Protein AF-A0A8H5F7G6-F1 (afdb_monomer_lite)

Radius of gyration: 33.93 Å; chains: 1; bounding box: 88×45×106 Å

Sequence (178 aa):
MSDAGTYFGARIGAVLGGLLLLIIFLYLAKKHRANRLRAQSGRNDLEASPDSPRAQRQDTLPPPSYPEYATGKLVASTPIFPPPHIDFPADLPFADRMKKAQEIMQELDSLNASAPAGGYPPETAEAKKIMELRRTVAWLMNTPESQETSGPNAQAYPPPPPFPMPAPAYVHEGRTGQ

Structure (mmCIF, N/CA/C/O backbone):
data_AF-A0A8H5F7G6-F1
#
_entry.id   AF-A0A8H5F7G6-F1
#
loop_
_atom_site.group_PDB
_atom_site.id
_atom_site.type_symbol
_atom_site.label_atom_id
_atom_site.label_alt_id
_atom_site.label_comp_id
_atom_site.label_asym_id
_atom_site.label_entity_id
_atom_site.label_seq_id
_atom_site.pdbx_PDB_ins_code
_atom_site.Cartn_x
_atom_site.Cartn_y
_atom_site.Cartn_z
_atom_site.occupancy
_atom_site.B_iso_or_equiv
_atom_site.auth_seq_id
_atom_site.auth_comp_id
_atom_site.auth_asym_id
_atom_site.auth_atom_id
_atom_site.pdbx_PDB_model_num
ATOM 1 N N . MET A 1 1 ? 42.397 23.676 -19.010 1.00 53.25 1 MET A N 1
ATOM 2 C CA . MET A 1 1 ? 42.372 22.518 -18.084 1.00 53.25 1 MET A CA 1
ATOM 3 C C . MET A 1 1 ? 42.395 23.134 -16.687 1.00 53.25 1 MET A C 1
ATOM 5 O O . MET A 1 1 ? 43.379 23.787 -16.403 1.00 53.25 1 MET A O 1
ATOM 9 N N . SER A 1 2 ? 41.367 23.163 -15.837 1.00 55.44 2 SER A N 1
ATOM 10 C CA . SER A 1 2 ? 40.162 22.343 -15.678 1.00 55.44 2 SER A CA 1
ATOM 11 C C . SER A 1 2 ? 39.114 23.149 -14.877 1.00 55.44 2 SER A C 1
ATOM 13 O O . SER A 1 2 ? 39.358 23.419 -13.712 1.00 55.44 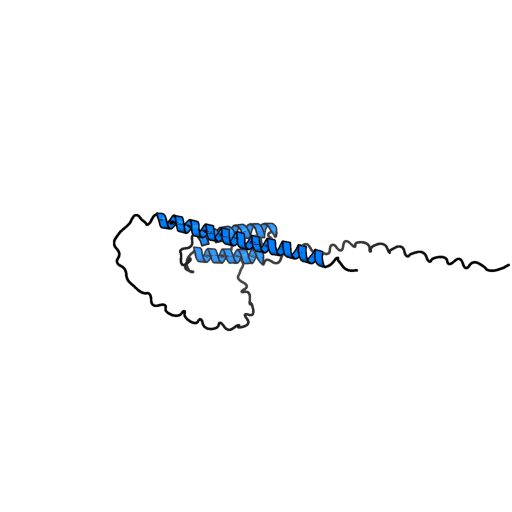2 SER A O 1
ATOM 15 N N . ASP A 1 3 ? 37.961 23.496 -15.468 1.00 56.75 3 ASP A N 1
ATOM 16 C CA . ASP A 1 3 ? 36.863 24.241 -14.793 1.00 56.75 3 ASP A CA 1
ATOM 17 C C . ASP A 1 3 ? 35.495 23.525 -14.854 1.00 56.75 3 ASP A C 1
ATOM 19 O O . ASP A 1 3 ? 34.484 24.009 -14.349 1.00 56.75 3 ASP A O 1
ATOM 23 N N . ALA A 1 4 ? 35.431 22.332 -15.453 1.00 59.25 4 ALA A N 1
ATOM 24 C CA . ALA A 1 4 ? 34.165 21.629 -15.678 1.00 59.25 4 ALA A CA 1
ATOM 25 C C . ALA A 1 4 ? 33.611 20.896 -14.434 1.00 59.25 4 ALA A C 1
ATOM 27 O O . ALA A 1 4 ? 32.434 20.541 -14.405 1.00 59.25 4 ALA A O 1
ATOM 28 N N . GLY A 1 5 ? 34.427 20.668 -13.398 1.00 57.28 5 GLY A N 1
ATOM 29 C CA . GLY A 1 5 ? 34.038 19.860 -12.231 1.00 57.28 5 GLY A CA 1
ATOM 30 C C . GLY A 1 5 ? 33.104 20.569 -11.242 1.00 57.28 5 GLY A C 1
ATOM 31 O O . GLY A 1 5 ? 32.237 19.939 -10.638 1.00 57.28 5 GLY A O 1
ATOM 32 N N . THR A 1 6 ? 33.229 21.888 -11.095 1.00 61.62 6 THR A N 1
ATOM 33 C CA . THR A 1 6 ? 32.553 22.655 -10.032 1.00 61.62 6 THR A CA 1
ATOM 34 C C . THR A 1 6 ? 31.068 22.885 -10.326 1.00 61.62 6 THR A C 1
ATOM 36 O O . THR A 1 6 ? 30.233 22.899 -9.420 1.00 61.62 6 THR A O 1
ATOM 39 N N . TYR A 1 7 ? 30.710 22.999 -11.607 1.00 63.50 7 TYR A N 1
ATOM 40 C CA . TYR A 1 7 ? 29.331 23.242 -12.041 1.00 63.50 7 TYR A CA 1
ATOM 41 C C . TYR A 1 7 ? 28.410 22.034 -11.832 1.00 63.50 7 TYR A C 1
ATOM 43 O O . TYR A 1 7 ? 27.213 22.202 -11.582 1.00 63.50 7 TYR A O 1
ATOM 51 N N . PHE A 1 8 ? 28.954 20.816 -11.906 1.00 64.38 8 PHE A N 1
ATOM 52 C CA . PHE A 1 8 ? 28.163 19.596 -11.752 1.00 64.38 8 PHE A CA 1
ATOM 53 C C . PHE A 1 8 ? 27.778 19.351 -10.284 1.00 64.38 8 PHE A C 1
ATOM 55 O O . PHE A 1 8 ? 26.629 19.020 -9.990 1.00 64.38 8 PHE A O 1
ATOM 62 N N . GLY A 1 9 ? 28.696 19.625 -9.348 1.00 65.62 9 GLY A N 1
ATOM 63 C CA . GLY A 1 9 ? 28.433 19.515 -7.908 1.00 65.62 9 GLY A CA 1
ATOM 64 C C . GLY A 1 9 ? 27.360 20.490 -7.408 1.00 65.62 9 GLY A C 1
ATOM 65 O O . GLY A 1 9 ? 26.487 20.106 -6.629 1.00 65.62 9 GLY A O 1
ATOM 66 N N . ALA A 1 10 ? 27.356 21.729 -7.915 1.00 69.50 10 ALA A N 1
ATOM 67 C CA . ALA A 1 10 ? 26.388 22.750 -7.509 1.00 69.50 10 ALA A CA 1
ATOM 68 C C . ALA A 1 10 ? 24.941 22.397 -7.899 1.00 69.50 10 ALA A C 1
ATOM 70 O O . ALA A 1 10 ? 24.010 22.628 -7.124 1.00 69.50 10 ALA A O 1
ATOM 71 N N . ARG A 1 11 ? 24.734 21.793 -9.078 1.00 75.81 11 ARG A N 1
ATOM 72 C CA . ARG A 1 11 ? 23.389 21.406 -9.536 1.00 75.81 11 ARG A CA 1
ATOM 73 C C . ARG A 1 11 ? 22.824 20.228 -8.751 1.00 75.81 11 ARG A C 1
ATOM 75 O O . ARG A 1 11 ? 21.650 20.256 -8.392 1.00 75.81 11 ARG A O 1
ATOM 82 N N . ILE A 1 12 ? 23.653 19.235 -8.431 1.00 81.00 12 ILE A N 1
ATOM 83 C CA . ILE A 1 12 ? 23.230 18.090 -7.612 1.00 81.00 12 ILE A CA 1
ATOM 84 C C . ILE A 1 12 ? 22.884 18.550 -6.190 1.00 81.00 12 ILE A C 1
ATOM 86 O O . ILE A 1 12 ? 21.847 18.158 -5.653 1.00 81.00 12 ILE A O 1
ATOM 90 N N . GLY A 1 13 ? 23.694 19.443 -5.610 1.00 81.31 13 GLY A N 1
ATOM 91 C CA . GLY A 1 13 ? 23.426 20.022 -4.292 1.00 81.31 13 GLY A CA 1
ATOM 92 C C . GLY A 1 13 ? 22.096 20.780 -4.227 1.00 81.31 13 GLY A C 1
ATOM 93 O O . GLY A 1 13 ? 21.343 20.611 -3.270 1.00 81.31 13 GLY A O 1
ATOM 94 N N . ALA A 1 14 ? 21.760 21.552 -5.266 1.00 85.44 14 ALA A N 1
ATOM 95 C CA . ALA A 1 14 ? 20.497 22.288 -5.328 1.00 85.44 14 ALA A CA 1
ATOM 96 C C . ALA A 1 14 ? 19.269 21.362 -5.408 1.00 85.44 14 ALA A C 1
ATOM 98 O O . ALA A 1 14 ? 18.269 21.611 -4.735 1.00 85.44 14 ALA A O 1
ATOM 99 N N . VAL A 1 15 ? 19.347 20.274 -6.183 1.00 87.94 15 VAL A N 1
ATOM 100 C CA . VAL A 1 15 ? 18.244 19.304 -6.311 1.00 87.94 15 VAL A CA 1
ATOM 101 C C . VAL A 1 15 ? 18.019 18.555 -4.997 1.00 87.94 15 VAL A C 1
ATOM 103 O O . VAL A 1 15 ? 16.883 18.455 -4.534 1.00 87.94 15 VAL A O 1
ATOM 106 N N . LEU A 1 16 ? 19.093 18.081 -4.356 1.00 89.75 16 LEU A N 1
ATOM 107 C CA . LEU A 1 16 ? 18.999 17.380 -3.071 1.00 89.75 16 LEU A CA 1
ATOM 108 C C . LEU A 1 16 ? 18.535 18.310 -1.943 1.00 89.75 16 LEU A C 1
ATOM 110 O O . LEU A 1 16 ? 17.681 17.926 -1.144 1.00 89.75 16 LEU A O 1
ATOM 114 N N . GLY A 1 17 ? 19.036 19.548 -1.908 1.00 92.44 17 GLY A N 1
ATOM 115 C CA . GLY A 1 17 ? 18.592 20.564 -0.953 1.00 92.44 17 GLY A CA 1
ATOM 116 C C . GLY A 1 17 ? 17.113 20.921 -1.125 1.00 92.44 17 GLY A C 1
ATOM 117 O O . GLY A 1 17 ? 16.376 20.991 -0.140 1.00 92.44 17 GLY A O 1
ATOM 118 N N . GLY A 1 18 ? 16.651 21.070 -2.371 1.00 94.69 18 GLY A N 1
ATOM 119 C CA . GLY A 1 18 ? 15.241 21.311 -2.682 1.00 94.69 18 GLY A CA 1
ATOM 120 C C . GLY A 1 18 ? 14.333 20.153 -2.258 1.00 94.69 18 GLY A C 1
ATOM 121 O O . GLY A 1 18 ? 13.289 20.381 -1.645 1.00 94.69 18 GLY A O 1
ATOM 122 N N . LEU A 1 19 ? 14.754 18.909 -2.512 1.00 95.25 19 LEU A N 1
ATOM 123 C CA . LEU A 1 19 ? 14.013 17.714 -2.102 1.00 95.25 19 LEU A CA 1
ATOM 124 C C . LEU A 1 19 ? 13.892 17.615 -0.572 1.00 95.25 19 LEU A C 1
ATOM 126 O O . LEU A 1 19 ? 12.811 17.331 -0.055 1.00 95.25 19 LEU A O 1
ATOM 130 N N . LEU A 1 20 ? 14.974 17.900 0.160 1.00 96.06 20 LEU A N 1
ATOM 131 C CA . LEU A 1 20 ? 14.975 17.888 1.625 1.00 96.06 20 LEU A CA 1
ATOM 132 C C . LEU A 1 20 ? 14.000 18.930 2.196 1.00 96.06 20 LEU A C 1
ATOM 134 O O . LEU A 1 20 ? 13.197 18.611 3.076 1.00 96.06 20 LEU A O 1
ATOM 138 N N . LEU A 1 21 ? 14.027 20.159 1.669 1.00 95.81 21 LEU A N 1
ATOM 139 C CA . LEU A 1 21 ? 13.109 21.223 2.085 1.00 95.81 21 LEU A CA 1
ATOM 140 C C . LEU A 1 21 ? 11.647 20.860 1.805 1.00 95.81 21 LEU A C 1
ATOM 142 O O . LEU A 1 21 ? 10.786 21.110 2.650 1.00 95.81 21 LEU A O 1
ATOM 146 N N . LEU A 1 22 ? 11.366 20.220 0.667 1.00 96.00 22 LEU A N 1
ATOM 147 C CA . LEU A 1 22 ? 10.023 19.749 0.331 1.00 96.00 22 LEU A CA 1
ATOM 148 C C . LEU A 1 22 ? 9.522 18.702 1.339 1.00 96.00 22 LEU A C 1
ATOM 150 O O . LEU A 1 22 ? 8.394 18.805 1.819 1.00 96.00 22 LEU A O 1
ATOM 154 N N . ILE A 1 23 ? 10.360 17.727 1.705 1.00 95.56 23 ILE A N 1
ATOM 155 C CA . ILE A 1 23 ? 10.013 16.695 2.697 1.00 95.56 23 ILE A CA 1
ATOM 156 C C . ILE A 1 23 ? 9.715 17.332 4.061 1.00 95.56 23 ILE A C 1
ATOM 158 O O . ILE A 1 23 ? 8.699 17.010 4.682 1.00 95.56 23 ILE A O 1
ATOM 162 N N . ILE A 1 24 ? 10.555 18.272 4.508 1.00 95.12 24 ILE A N 1
ATOM 163 C CA . ILE A 1 24 ? 10.348 19.006 5.766 1.00 95.12 24 ILE A CA 1
ATOM 164 C C . ILE A 1 24 ? 9.032 19.792 5.719 1.00 95.12 24 ILE A C 1
ATOM 166 O O . ILE A 1 24 ? 8.256 19.758 6.676 1.00 95.12 24 ILE A O 1
ATOM 170 N N . PHE A 1 25 ? 8.744 20.460 4.601 1.00 96.38 25 PHE A N 1
ATOM 171 C CA . PHE A 1 25 ? 7.507 21.216 4.425 1.00 96.38 25 PHE A CA 1
ATOM 172 C C . PHE A 1 25 ? 6.266 20.313 4.489 1.00 96.38 25 PHE A C 1
ATOM 174 O O . PHE A 1 25 ? 5.322 20.615 5.223 1.00 96.38 25 PHE A O 1
ATOM 181 N N . LEU A 1 26 ? 6.275 19.172 3.791 1.00 94.94 26 LEU A N 1
ATOM 182 C CA . LEU A 1 26 ? 5.184 18.192 3.840 1.00 94.94 26 LEU A CA 1
ATOM 183 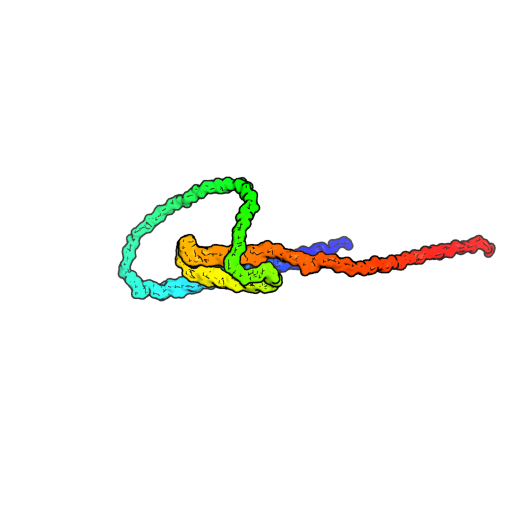C C . LEU A 1 26 ? 4.994 17.623 5.253 1.00 94.94 26 LEU A C 1
ATOM 185 O O . LEU A 1 26 ? 3.858 17.471 5.715 1.00 94.94 26 LEU A O 1
ATOM 189 N N . TYR A 1 27 ? 6.091 17.365 5.967 1.00 95.00 27 TYR A N 1
ATOM 190 C CA . TYR A 1 27 ? 6.054 16.912 7.354 1.00 95.00 27 TYR A CA 1
ATOM 191 C C . TYR A 1 27 ? 5.415 17.957 8.284 1.00 95.00 27 TYR A C 1
ATOM 193 O O . TYR A 1 27 ? 4.515 17.630 9.065 1.00 95.00 27 TYR A O 1
ATOM 201 N N . LEU A 1 28 ? 5.810 19.228 8.162 1.00 92.44 28 LEU A N 1
ATOM 202 C CA . LEU A 1 28 ? 5.234 20.334 8.934 1.00 92.44 28 LEU A CA 1
ATOM 203 C C . LEU A 1 28 ? 3.749 20.549 8.608 1.00 92.44 28 LEU A C 1
ATOM 205 O O . LEU A 1 28 ? 2.937 20.709 9.525 1.00 92.44 28 LEU A O 1
ATOM 209 N N . ALA A 1 29 ? 3.365 20.482 7.331 1.00 90.62 29 ALA A N 1
ATOM 210 C CA . ALA A 1 29 ? 1.972 20.599 6.902 1.00 90.62 29 ALA A CA 1
ATOM 211 C C . ALA A 1 29 ? 1.099 19.467 7.475 1.00 90.62 29 ALA A C 1
ATOM 213 O O . ALA A 1 29 ? -0.004 19.719 7.977 1.00 90.62 29 ALA A O 1
ATOM 214 N N . LYS A 1 30 ? 1.608 18.226 7.475 1.00 86.81 30 LYS A N 1
ATOM 215 C CA . LYS A 1 30 ? 0.926 17.069 8.075 1.00 86.81 30 LYS A CA 1
ATOM 216 C C . LYS A 1 30 ? 0.772 17.235 9.590 1.00 86.81 30 LYS A C 1
ATOM 218 O O . LYS A 1 30 ? -0.321 17.022 10.118 1.00 86.81 30 LYS A O 1
ATOM 223 N N . LYS A 1 31 ? 1.821 17.697 10.282 1.00 86.38 31 LYS A N 1
ATOM 224 C CA . LYS A 1 31 ? 1.787 17.972 11.729 1.00 86.38 31 LYS A CA 1
ATOM 225 C C . LYS A 1 31 ? 0.768 19.060 12.089 1.00 86.38 31 LYS A C 1
ATOM 227 O O . LYS A 1 31 ? 0.030 18.914 13.063 1.00 86.38 31 LYS A O 1
ATOM 232 N N . HIS A 1 32 ? 0.662 20.118 11.283 1.00 78.88 32 HIS A N 1
ATOM 233 C CA . HIS A 1 32 ? -0.332 21.172 11.503 1.00 78.88 32 HIS A CA 1
ATOM 234 C C . HIS A 1 32 ? -1.777 20.699 11.303 1.00 78.88 32 HIS A C 1
ATOM 236 O O . HIS A 1 32 ? -2.653 21.137 12.053 1.00 78.88 32 HIS A O 1
ATOM 242 N N . ARG A 1 33 ? -2.043 19.790 10.352 1.00 75.81 33 ARG A N 1
ATOM 243 C CA . ARG A 1 33 ? -3.383 19.192 10.193 1.00 75.81 33 ARG A CA 1
ATOM 244 C C . ARG A 1 33 ? -3.803 18.407 11.439 1.00 75.81 33 ARG A C 1
ATOM 246 O O . ARG A 1 33 ? -4.919 18.598 11.909 1.00 75.81 33 ARG A O 1
ATOM 253 N N . ALA A 1 34 ? -2.897 17.621 12.025 1.00 73.19 34 ALA A N 1
ATOM 254 C CA . ALA A 1 34 ? -3.169 16.898 13.270 1.00 73.19 34 ALA A CA 1
ATOM 255 C C . ALA A 1 34 ? -3.459 17.847 14.453 1.00 73.19 34 ALA A C 1
ATOM 257 O O . ALA A 1 34 ? -4.398 17.626 15.216 1.00 73.19 34 ALA A O 1
ATOM 258 N N . ASN A 1 35 ? -2.714 18.953 14.569 1.00 71.25 35 ASN A N 1
ATOM 259 C CA . ASN A 1 35 ? -2.947 19.939 15.631 1.00 71.25 35 ASN A CA 1
ATOM 260 C C . ASN A 1 35 ? -4.251 20.735 15.456 1.00 71.25 35 ASN A C 1
ATOM 262 O O . ASN A 1 35 ? -4.869 21.100 16.455 1.00 71.25 35 ASN A O 1
ATOM 266 N N . ARG A 1 36 ? -4.702 20.993 14.219 1.00 68.44 36 ARG A N 1
ATOM 267 C CA . ARG A 1 36 ? -5.988 21.673 13.981 1.00 68.44 36 ARG A CA 1
ATOM 268 C C . ARG A 1 36 ? -7.185 20.830 14.418 1.00 68.44 36 ARG A C 1
ATOM 270 O O . ARG A 1 36 ? -8.112 21.385 14.997 1.00 68.44 36 ARG A O 1
ATOM 277 N N . LEU A 1 37 ? -7.132 19.512 14.215 1.00 67.25 37 LEU A N 1
ATOM 278 C CA . LEU A 1 37 ? -8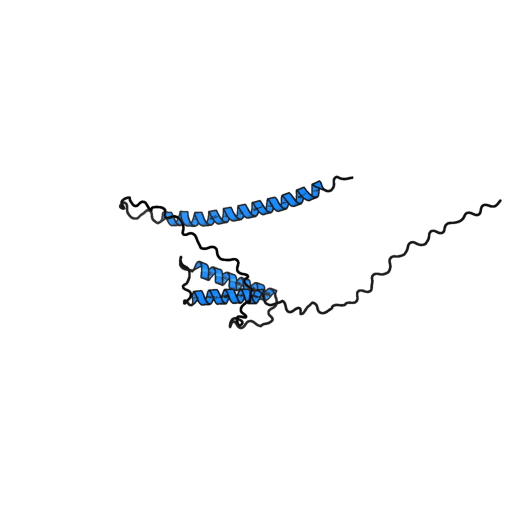.183 18.603 14.684 1.00 67.25 37 LEU A CA 1
ATOM 279 C C . LEU A 1 37 ? -8.263 18.587 16.219 1.00 67.25 37 LEU A C 1
ATOM 281 O O . LEU A 1 37 ? -9.351 18.635 16.787 1.00 67.25 37 LEU A O 1
ATOM 285 N N . ARG A 1 38 ? -7.115 18.646 16.907 1.00 61.28 38 ARG A N 1
ATOM 286 C CA . ARG A 1 38 ? -7.072 18.721 18.376 1.00 61.28 38 ARG A CA 1
ATOM 287 C C . ARG A 1 38 ? -7.566 20.066 18.924 1.00 61.28 38 ARG A C 1
ATOM 289 O O . ARG A 1 38 ? -8.248 20.091 19.943 1.00 61.28 38 ARG A O 1
ATOM 296 N N . ALA A 1 39 ? -7.274 21.172 18.236 1.00 62.97 39 ALA A N 1
ATOM 297 C CA . ALA A 1 39 ? -7.741 22.505 18.628 1.00 62.97 39 ALA A CA 1
ATOM 298 C C . ALA A 1 39 ? -9.257 22.705 18.434 1.00 62.97 39 ALA A C 1
ATOM 300 O O . ALA A 1 39 ? -9.858 23.499 19.153 1.00 62.97 39 ALA A O 1
ATOM 301 N N . GLN A 1 40 ? -9.883 21.989 17.493 1.00 59.66 40 GLN A N 1
ATOM 302 C CA . GLN A 1 40 ? -11.343 21.983 17.346 1.00 59.66 40 GLN A CA 1
ATOM 303 C C . GLN A 1 40 ? -12.024 21.036 18.342 1.00 59.66 40 GLN A C 1
ATOM 305 O O . GLN A 1 40 ? -13.084 21.378 18.855 1.00 59.66 40 GLN A O 1
ATOM 310 N N . SER A 1 41 ? -11.393 19.908 18.689 1.00 58.69 41 SER A N 1
ATOM 311 C CA . SER A 1 41 ? -11.932 18.975 19.688 1.00 58.69 41 SER A CA 1
ATOM 312 C C . SER A 1 41 ? -11.961 19.554 21.107 1.00 58.69 41 SER A C 1
ATOM 314 O O . SER A 1 41 ? -12.865 19.228 21.858 1.00 58.69 41 SER A O 1
ATOM 316 N N . GLY A 1 42 ? -11.021 20.430 21.480 1.00 52.81 42 GLY A N 1
ATOM 317 C CA . GLY A 1 42 ? -10.961 21.002 22.835 1.00 52.81 42 GLY A CA 1
ATOM 318 C C . GLY A 1 42 ? -11.893 22.190 23.100 1.00 52.81 42 GLY A C 1
ATOM 319 O O . GLY A 1 42 ? -11.872 22.734 24.200 1.00 52.81 42 GLY A O 1
ATOM 320 N N . ARG A 1 43 ? -12.675 22.647 22.110 1.00 51.84 43 ARG A N 1
ATOM 321 C CA . ARG A 1 43 ? -13.565 23.815 22.266 1.00 51.84 43 ARG A CA 1
ATOM 322 C C . ARG A 1 43 ? -15.004 23.444 22.642 1.00 51.84 43 ARG A C 1
ATOM 324 O O . ARG A 1 43 ? -15.746 24.331 23.042 1.00 51.84 43 ARG A O 1
ATOM 331 N N . ASN A 1 44 ? -15.364 22.163 22.555 1.00 51.94 44 ASN A N 1
ATOM 332 C CA . ASN A 1 44 ? -16.700 21.669 22.904 1.00 51.94 44 ASN A CA 1
ATOM 333 C C . ASN A 1 44 ? -16.808 21.166 24.355 1.00 51.94 44 ASN A C 1
ATOM 335 O O . ASN A 1 44 ? -17.912 20.898 24.810 1.00 51.94 44 ASN A O 1
ATOM 339 N N . ASP A 1 45 ? -15.696 21.101 25.096 1.00 52.94 45 ASP A N 1
ATOM 340 C CA . ASP A 1 45 ? -15.674 20.576 26.472 1.00 52.94 45 ASP A CA 1
ATOM 341 C C . ASP A 1 45 ? -15.660 21.681 27.550 1.00 52.94 45 ASP A C 1
ATOM 343 O O . ASP A 1 45 ? -15.586 21.388 28.740 1.00 52.94 45 ASP A O 1
ATOM 347 N N . LEU A 1 46 ? -15.730 22.964 27.167 1.00 54.16 46 LEU A N 1
ATOM 348 C CA . LEU A 1 46 ? -15.649 24.097 28.105 1.00 54.16 46 LEU A CA 1
ATOM 349 C C . LEU A 1 46 ? -16.999 24.584 28.665 1.00 54.16 46 LEU A C 1
ATOM 351 O O . LEU A 1 46 ? -17.036 25.639 29.294 1.00 54.16 46 LEU A O 1
ATOM 355 N N . GLU A 1 47 ? -18.089 23.831 28.491 1.00 53.38 47 GLU A N 1
ATOM 356 C CA . GLU A 1 47 ? -19.401 24.174 29.075 1.00 53.38 47 GLU A CA 1
ATOM 357 C C . GLU A 1 47 ? -19.860 23.229 30.200 1.00 53.38 47 GLU A C 1
ATOM 359 O O . GLU A 1 47 ? -20.999 23.310 30.654 1.00 53.38 47 GLU A O 1
ATOM 364 N N . ALA A 1 48 ? -18.980 22.365 30.719 1.00 55.44 48 ALA A N 1
ATOM 365 C CA . ALA A 1 48 ? -19.307 21.507 31.856 1.00 55.44 48 ALA A CA 1
ATOM 366 C C . ALA A 1 48 ? -18.294 21.634 33.007 1.00 55.44 48 ALA A C 1
ATOM 368 O O . ALA A 1 48 ? -17.182 21.119 32.954 1.00 55.44 48 ALA A O 1
ATOM 369 N N . SER A 1 49 ? -18.784 22.226 34.099 1.00 47.44 49 SER A N 1
ATOM 370 C CA . SER A 1 49 ? -18.387 21.975 35.492 1.00 47.44 49 SER A CA 1
ATOM 371 C C . SER A 1 49 ? -17.174 22.736 36.065 1.00 47.44 49 SER A C 1
ATOM 373 O O . SER A 1 49 ? -16.035 22.271 35.988 1.00 47.44 49 SER A O 1
ATOM 375 N N . PRO A 1 50 ? -17.409 23.863 36.767 1.00 53.06 50 PRO A N 1
ATOM 376 C CA . PRO A 1 50 ? -16.440 24.475 37.667 1.00 53.06 50 PRO A CA 1
ATOM 377 C C . PRO A 1 50 ? -16.482 23.783 39.038 1.00 53.06 50 PRO A C 1
ATOM 379 O O . PRO A 1 50 ? -16.963 24.368 39.992 1.00 53.06 50 PRO A O 1
ATOM 382 N N . ASP A 1 51 ? -16.020 22.536 39.139 1.00 58.72 51 ASP A N 1
ATOM 383 C CA . ASP A 1 51 ? -15.672 21.929 40.434 1.00 58.72 51 ASP A CA 1
ATOM 384 C C . ASP A 1 51 ? -14.888 20.630 40.220 1.00 58.72 51 ASP A C 1
ATOM 386 O O . ASP A 1 51 ? -15.441 19.550 40.004 1.00 58.72 51 ASP A O 1
ATOM 390 N N . SER A 1 52 ? -13.560 20.718 40.274 1.00 46.06 52 SER A N 1
ATOM 391 C CA . SER A 1 52 ? -12.739 19.558 40.627 1.00 46.06 52 SER A CA 1
ATOM 392 C C . SER A 1 52 ? -11.416 19.990 41.257 1.00 46.06 52 SER A C 1
ATOM 394 O O . SER A 1 52 ? -10.630 20.711 40.632 1.00 46.06 52 SER A O 1
ATOM 396 N N . PRO A 1 53 ? -11.154 19.575 42.508 1.00 56.19 53 PRO A N 1
ATOM 397 C CA . PRO A 1 53 ? -9.969 19.972 43.235 1.00 56.19 53 PRO A CA 1
ATOM 398 C C . PRO A 1 53 ? -8.716 19.246 42.735 1.00 56.19 53 PRO A C 1
ATOM 400 O O . PRO A 1 53 ? -8.627 18.027 42.623 1.00 56.19 53 PRO A O 1
ATOM 403 N N . ARG A 1 54 ? -7.714 20.084 42.499 1.00 54.47 54 ARG A N 1
ATOM 404 C CA . ARG A 1 54 ? -6.269 19.877 42.594 1.00 54.47 54 ARG A CA 1
ATOM 405 C C . ARG A 1 54 ? -5.857 18.753 43.560 1.00 54.47 54 ARG A C 1
ATOM 407 O O . ARG A 1 54 ? -5.945 18.942 44.766 1.00 54.47 54 ARG A O 1
ATOM 414 N N . ALA A 1 55 ? -5.285 17.674 43.022 1.00 55.25 55 ALA A N 1
ATOM 415 C CA . ALA A 1 55 ? -3.995 17.087 43.421 1.00 55.25 55 ALA A CA 1
ATOM 416 C C . ALA A 1 55 ? -3.897 15.623 42.968 1.00 55.25 55 ALA A C 1
ATOM 418 O O . ALA A 1 55 ? -4.651 14.787 43.442 1.00 55.25 55 ALA A O 1
ATOM 419 N N . GLN A 1 56 ? -2.884 15.296 42.165 1.00 46.47 56 GLN A N 1
ATOM 420 C CA . GLN A 1 56 ? -1.959 14.217 42.516 1.00 46.47 56 GLN A CA 1
ATOM 421 C C . GLN A 1 56 ? -0.725 14.279 41.616 1.00 46.47 56 GLN A C 1
ATOM 423 O O . GLN A 1 56 ? -0.801 14.220 40.392 1.00 46.47 56 GLN A O 1
ATOM 428 N N . ARG A 1 57 ? 0.423 14.454 42.275 1.00 55.66 57 ARG A N 1
ATOM 429 C CA . ARG A 1 57 ? 1.753 14.235 41.718 1.00 55.66 57 ARG A CA 1
ATOM 430 C C . ARG A 1 57 ? 1.801 12.794 41.212 1.00 55.66 57 ARG A C 1
ATOM 432 O O . ARG A 1 57 ? 1.624 11.880 42.007 1.00 55.66 57 ARG A O 1
ATOM 439 N N . GLN A 1 58 ? 2.014 12.601 39.917 1.00 46.50 58 GLN A N 1
ATOM 440 C CA . GLN A 1 58 ? 2.465 11.313 39.410 1.00 46.50 58 GLN A CA 1
ATOM 441 C C . GLN A 1 58 ? 3.984 11.320 39.474 1.00 46.50 58 GLN A C 1
ATOM 443 O O . GLN A 1 58 ? 4.652 12.039 38.731 1.00 46.50 58 GLN A O 1
ATOM 448 N N . ASP A 1 59 ? 4.496 10.563 40.436 1.00 48.41 59 ASP A N 1
ATOM 449 C CA . ASP A 1 59 ? 5.898 10.214 40.543 1.00 48.41 59 ASP A CA 1
ATOM 450 C C . ASP A 1 59 ? 6.329 9.495 39.261 1.00 48.41 59 ASP A C 1
ATOM 452 O O . ASP A 1 59 ? 5.781 8.466 38.863 1.00 48.41 59 ASP A O 1
ATOM 456 N N . THR A 1 60 ? 7.297 10.098 38.581 1.00 49.50 60 THR A N 1
ATOM 457 C CA . THR A 1 60 ? 7.915 9.601 37.356 1.00 49.50 60 THR A CA 1
ATOM 458 C C . THR A 1 60 ? 8.655 8.297 37.661 1.00 49.50 60 THR A C 1
ATOM 460 O O . THR A 1 60 ? 9.796 8.314 38.121 1.00 49.50 60 THR A O 1
ATOM 463 N N . LEU A 1 61 ? 8.009 7.154 37.429 1.00 58.66 61 LEU A N 1
ATOM 464 C CA . LEU A 1 61 ? 8.693 5.863 37.388 1.00 58.66 61 LEU A CA 1
ATOM 465 C C . LEU A 1 61 ? 9.652 5.845 36.181 1.00 58.66 61 LEU A C 1
ATOM 467 O O . LEU A 1 61 ? 9.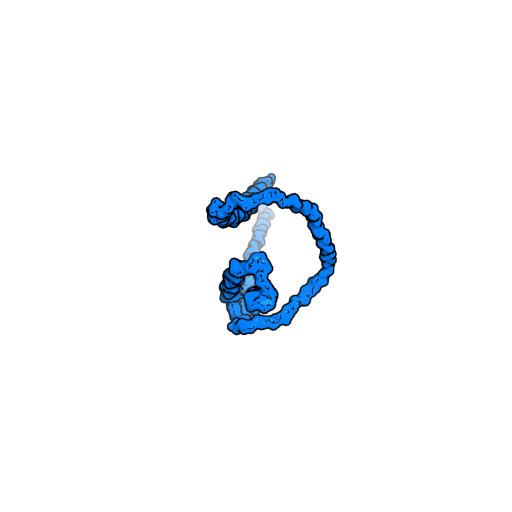254 6.259 35.086 1.00 58.66 61 LEU A O 1
ATOM 471 N N . PRO A 1 62 ? 10.906 5.387 36.346 1.00 64.56 62 PRO A N 1
ATOM 472 C CA . PRO A 1 62 ? 11.816 5.212 35.224 1.00 64.56 62 PRO A CA 1
ATOM 473 C C . PRO A 1 62 ? 11.257 4.161 34.249 1.00 64.56 62 PRO A C 1
ATOM 475 O O . PRO A 1 62 ? 10.617 3.198 34.682 1.00 64.56 62 PRO A O 1
ATOM 478 N N . PRO A 1 63 ? 11.474 4.333 32.933 1.00 62.03 63 PRO A N 1
ATOM 479 C CA . PRO A 1 63 ? 10.983 3.394 31.935 1.00 62.03 63 PRO A CA 1
ATOM 480 C C . PRO A 1 63 ? 11.591 2.001 32.162 1.00 62.03 63 PRO A C 1
ATOM 482 O O . PRO A 1 63 ? 12.774 1.905 32.503 1.00 62.03 63 PRO A O 1
ATOM 485 N N . PRO A 1 64 ? 10.821 0.918 31.954 1.00 58.66 64 PRO A N 1
ATOM 486 C CA . PRO A 1 64 ? 11.356 -0.432 32.020 1.00 58.66 64 PRO A CA 1
ATOM 487 C C . PRO A 1 64 ? 12.434 -0.596 30.945 1.00 58.66 64 PRO A C 1
ATOM 489 O O . PRO A 1 64 ? 12.195 -0.379 29.755 1.00 58.66 64 PRO A O 1
ATOM 492 N N . SER A 1 65 ? 13.635 -0.960 31.381 1.00 53.06 65 SER A N 1
ATOM 493 C CA . SER A 1 65 ? 14.725 -1.413 30.528 1.00 53.06 65 SER A CA 1
ATOM 494 C C . SER A 1 65 ? 14.267 -2.659 29.773 1.00 53.06 65 SER A C 1
ATOM 496 O O . SER A 1 65 ? 14.121 -3.737 30.347 1.00 53.06 65 SER A O 1
ATOM 498 N N . TYR A 1 66 ? 13.999 -2.502 28.477 1.00 55.88 66 TYR A N 1
ATOM 499 C CA . TYR A 1 66 ? 13.696 -3.628 27.604 1.00 55.88 66 TYR A CA 1
ATOM 500 C C . TYR A 1 66 ? 14.941 -4.515 27.467 1.00 55.88 66 TYR A C 1
ATOM 502 O O . TYR A 1 66 ? 16.033 -3.984 27.244 1.00 55.88 66 TYR A O 1
ATOM 510 N N . PRO A 1 67 ? 14.801 -5.846 27.592 1.00 58.69 67 PRO A N 1
ATOM 511 C CA . PRO A 1 67 ? 15.899 -6.757 27.344 1.00 58.69 67 PRO A CA 1
ATOM 512 C C . PRO A 1 67 ? 16.298 -6.674 25.873 1.00 58.69 67 PRO A C 1
ATOM 514 O O . PRO A 1 67 ? 15.472 -6.754 24.965 1.00 58.69 67 PRO A O 1
ATOM 517 N N . GLU A 1 68 ? 17.596 -6.494 25.693 1.00 54.22 68 GLU A N 1
ATOM 518 C CA . GLU A 1 68 ? 18.371 -6.577 24.468 1.00 54.22 68 GLU A CA 1
ATOM 519 C C . GLU A 1 68 ? 17.918 -7.791 23.637 1.00 54.22 68 GLU A C 1
ATOM 521 O O . GLU A 1 68 ? 18.232 -8.942 23.945 1.00 54.22 68 GLU A O 1
ATOM 526 N N . TYR A 1 69 ? 17.109 -7.553 22.602 1.00 50.91 69 TYR A N 1
ATOM 527 C CA . TYR A 1 69 ? 16.733 -8.602 21.662 1.00 50.91 69 TYR A CA 1
ATOM 528 C C . TYR A 1 69 ? 17.984 -8.964 20.877 1.00 50.91 69 TYR A C 1
ATOM 530 O O . 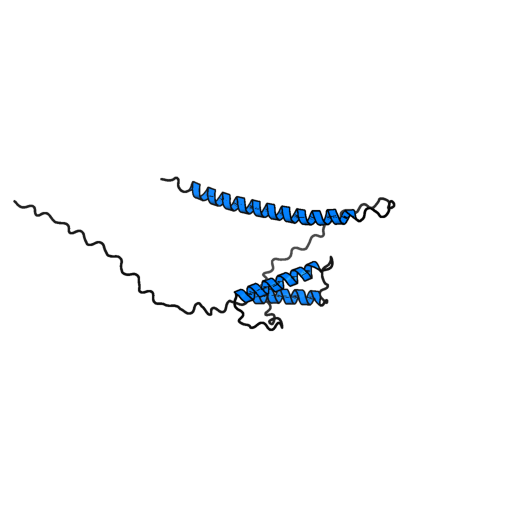TYR A 1 69 ? 18.444 -8.226 20.005 1.00 50.91 69 TYR A O 1
ATOM 538 N N . ALA A 1 70 ? 18.528 -10.116 21.250 1.00 49.75 70 ALA A N 1
ATOM 539 C CA . ALA A 1 70 ? 19.589 -10.807 20.565 1.00 49.75 70 ALA A CA 1
ATOM 540 C C . ALA A 1 70 ? 19.349 -10.779 19.052 1.00 49.75 70 ALA A C 1
ATOM 542 O O . ALA A 1 70 ? 18.335 -11.266 18.546 1.00 49.75 70 ALA A O 1
ATOM 543 N N . THR A 1 71 ? 20.331 -10.231 18.344 1.00 52.44 71 THR A N 1
ATOM 544 C CA . THR A 1 71 ? 20.527 -10.308 16.897 1.00 52.44 71 THR A CA 1
ATOM 545 C C . THR A 1 71 ? 20.786 -11.767 16.504 1.00 52.44 71 THR A C 1
ATOM 547 O O . THR A 1 71 ? 21.890 -12.168 16.141 1.00 52.44 71 THR A O 1
ATOM 550 N N . GLY A 1 72 ? 19.761 -12.603 16.642 1.00 45.81 72 GLY A N 1
ATOM 551 C CA . GLY A 1 72 ? 19.732 -13.983 16.201 1.00 45.81 72 GLY A CA 1
ATOM 552 C C . GLY A 1 72 ? 19.262 -14.021 14.759 1.00 45.81 72 GLY A C 1
ATOM 553 O O . GLY A 1 72 ? 18.082 -13.847 14.486 1.00 45.81 72 GLY A O 1
ATOM 554 N N . LYS A 1 73 ? 20.221 -14.217 13.854 1.00 49.00 73 LYS A N 1
ATOM 555 C CA . LYS A 1 73 ? 20.111 -14.694 12.468 1.00 49.00 73 LYS A CA 1
ATOM 556 C C . LYS A 1 73 ? 18.751 -15.363 12.157 1.00 49.00 73 LYS A C 1
ATOM 558 O O . LYS A 1 73 ? 18.617 -16.582 12.218 1.00 49.00 73 LYS A O 1
ATOM 563 N N . LEU A 1 74 ? 17.742 -14.562 11.806 1.00 43.31 74 LEU A N 1
ATOM 564 C CA . LEU A 1 74 ? 16.480 -15.045 11.252 1.00 43.31 74 LEU A CA 1
ATOM 565 C C . LEU A 1 74 ? 16.769 -15.460 9.816 1.00 43.31 74 LEU A C 1
ATOM 567 O O . LEU A 1 74 ? 16.757 -14.652 8.890 1.00 43.31 74 LEU A O 1
ATOM 571 N N . VAL A 1 75 ? 17.089 -16.739 9.649 1.00 43.59 75 VAL A N 1
ATOM 572 C CA . VAL A 1 75 ? 16.943 -17.410 8.364 1.00 43.59 75 VAL A CA 1
ATOM 573 C C . VAL A 1 75 ? 15.466 -17.251 8.020 1.00 43.59 75 VAL A C 1
ATOM 575 O O . VAL A 1 75 ? 14.610 -17.819 8.698 1.00 43.59 75 VAL A O 1
ATOM 578 N N . ALA A 1 76 ? 15.165 -16.369 7.067 1.00 49.91 76 ALA A N 1
ATOM 579 C CA . ALA A 1 76 ? 13.820 -16.109 6.589 1.00 49.91 76 ALA A CA 1
ATOM 580 C C . ALA A 1 76 ? 13.326 -17.357 5.852 1.00 49.91 76 ALA A C 1
ATOM 582 O O . ALA A 1 76 ? 13.328 -17.430 4.628 1.00 49.91 76 ALA A O 1
ATOM 583 N N . SER A 1 77 ? 12.921 -18.368 6.615 1.00 40.34 77 SER A N 1
ATOM 584 C CA . SER A 1 77 ? 11.949 -19.345 6.163 1.00 40.34 77 SER A CA 1
ATOM 585 C C . SER A 1 77 ? 10.662 -18.560 6.004 1.00 40.34 77 SER A C 1
ATOM 587 O O . SER A 1 77 ? 9.881 -18.472 6.946 1.00 40.34 77 SER A O 1
ATOM 589 N N . THR A 1 78 ? 10.505 -17.883 4.865 1.00 49.09 78 THR A N 1
ATOM 590 C CA . THR A 1 78 ? 9.267 -17.210 4.496 1.00 49.09 78 THR A CA 1
ATOM 591 C C . THR A 1 78 ? 8.200 -18.292 4.565 1.00 49.09 78 THR A C 1
ATOM 593 O O . THR A 1 78 ? 8.257 -19.227 3.764 1.00 49.09 78 THR A O 1
ATOM 596 N N . PRO A 1 79 ? 7.303 -18.273 5.563 1.00 45.62 79 PRO A N 1
ATOM 597 C CA . PRO A 1 79 ? 6.270 -19.288 5.648 1.00 45.62 79 PRO A CA 1
ATOM 598 C C . PRO A 1 79 ? 5.513 -19.281 4.319 1.00 45.62 79 PRO A C 1
ATOM 600 O O . PRO A 1 79 ? 4.959 -18.251 3.925 1.00 45.62 79 PRO A O 1
ATOM 603 N N . ILE A 1 80 ? 5.559 -20.412 3.604 1.00 49.97 80 ILE A N 1
ATOM 604 C CA . ILE A 1 80 ? 4.783 -20.651 2.384 1.00 49.97 80 ILE A CA 1
ATOM 605 C C . ILE A 1 80 ? 3.342 -20.794 2.845 1.00 49.97 80 ILE A C 1
ATOM 607 O O . ILE A 1 80 ? 2.815 -21.865 3.130 1.00 49.97 80 ILE A O 1
ATOM 611 N N . PHE A 1 81 ? 2.750 -19.639 3.056 1.00 51.28 81 PHE A N 1
ATOM 612 C CA . PHE A 1 81 ? 1.382 -19.469 3.442 1.00 51.28 81 PHE A CA 1
ATOM 613 C C . PHE A 1 81 ? 0.534 -19.716 2.189 1.00 51.28 81 PHE A C 1
ATOM 615 O O . PHE A 1 81 ? 0.822 -19.101 1.162 1.00 51.28 81 PHE A O 1
ATOM 622 N N . PRO A 1 82 ? -0.493 -20.590 2.237 1.00 57.22 82 PRO A N 1
ATOM 623 C CA . PRO A 1 82 ? -1.349 -20.837 1.078 1.00 57.22 82 PRO A CA 1
ATOM 624 C C . PRO A 1 82 ? -1.891 -19.516 0.499 1.00 57.22 82 PRO A C 1
ATOM 626 O O . PRO A 1 82 ? -2.065 -18.551 1.252 1.00 57.22 82 PRO A O 1
ATOM 629 N N . PRO A 1 83 ? -2.124 -19.409 -0.814 1.00 56.22 83 PRO A N 1
ATOM 630 C CA . PRO A 1 83 ? -2.711 -18.200 -1.379 1.00 56.22 83 PRO A CA 1
ATOM 631 C C . PRO A 1 83 ? -4.023 -17.871 -0.641 1.00 56.22 83 PRO A C 1
ATOM 633 O O . PRO A 1 83 ? -4.729 -18.793 -0.219 1.00 56.22 83 PRO A O 1
ATOM 636 N N . PRO A 1 84 ? -4.319 -16.584 -0.385 1.00 62.06 84 PRO A N 1
ATOM 637 C CA . PRO A 1 84 ? -5.607 -16.200 0.187 1.00 62.06 84 PRO A CA 1
ATOM 638 C C . PRO A 1 84 ? -6.741 -16.771 -0.680 1.00 62.06 84 PRO A C 1
ATOM 640 O O . PRO A 1 84 ? -6.587 -16.868 -1.894 1.00 62.06 84 PRO A O 1
ATOM 643 N N . HIS A 1 85 ? -7.876 -17.131 -0.073 1.00 58.47 85 HIS A N 1
ATOM 644 C CA . HIS A 1 85 ? -9.047 -17.726 -0.752 1.00 58.47 85 HIS A CA 1
ATOM 645 C C . HIS A 1 85 ? -9.762 -16.776 -1.724 1.00 58.47 85 HIS A C 1
ATOM 647 O O . HIS A 1 85 ? -10.893 -17.020 -2.134 1.00 58.47 85 HIS A O 1
ATOM 653 N N . ILE A 1 86 ? -9.129 -15.665 -2.070 1.00 64.06 86 ILE A N 1
ATOM 654 C CA . ILE A 1 86 ? -9.683 -14.707 -2.997 1.00 64.06 86 ILE A CA 1
ATOM 655 C C . ILE A 1 86 ? -9.373 -15.242 -4.390 1.00 64.06 86 ILE A C 1
ATOM 657 O O . ILE A 1 86 ? -8.203 -15.427 -4.728 1.00 64.06 86 ILE A O 1
ATOM 661 N N . ASP A 1 87 ? -10.427 -15.505 -5.163 1.00 65.56 87 ASP A N 1
ATOM 662 C CA . ASP A 1 87 ? -10.387 -16.009 -6.538 1.00 65.56 87 ASP A CA 1
ATOM 663 C C . ASP A 1 87 ? -9.749 -14.978 -7.483 1.00 65.56 87 ASP A C 1
ATOM 665 O O . ASP A 1 87 ? -10.400 -14.353 -8.323 1.00 65.56 87 ASP A O 1
ATOM 669 N N . PHE A 1 88 ? -8.452 -14.743 -7.322 1.00 68.00 88 PHE A N 1
ATOM 670 C CA . PHE A 1 88 ? -7.670 -13.989 -8.276 1.00 68.00 88 PHE A CA 1
ATOM 671 C C . PHE A 1 88 ? -7.188 -14.945 -9.362 1.00 68.00 88 PHE A C 1
ATOM 673 O O . PHE A 1 88 ? -6.605 -15.984 -9.040 1.00 68.00 88 PHE A O 1
ATOM 680 N N . PRO A 1 89 ? -7.377 -14.607 -10.648 1.00 71.50 89 PRO A N 1
ATOM 681 C CA . PRO A 1 89 ? -6.672 -15.316 -11.698 1.00 71.50 89 PRO A CA 1
ATOM 682 C C . PRO A 1 89 ? -5.169 -15.213 -11.416 1.00 71.50 89 PRO A C 1
ATOM 684 O O . PRO A 1 89 ? -4.656 -14.117 -11.181 1.00 71.50 89 PRO A O 1
ATOM 687 N N . ALA A 1 90 ? -4.481 -16.359 -11.399 1.00 68.06 90 ALA A N 1
ATOM 688 C CA . ALA A 1 90 ? -3.058 -16.449 -11.063 1.00 68.06 90 ALA A CA 1
ATOM 689 C C . ALA A 1 90 ? -2.177 -15.551 -11.958 1.00 68.06 90 ALA A C 1
ATOM 691 O O . ALA A 1 90 ? -1.132 -15.080 -11.517 1.00 68.06 90 ALA A O 1
ATOM 692 N N . ASP A 1 91 ? -2.665 -15.230 -13.160 1.00 75.75 91 ASP A N 1
ATOM 693 C CA . ASP A 1 91 ? -1.943 -14.509 -14.209 1.00 75.75 91 ASP A CA 1
ATOM 694 C C . ASP A 1 91 ? -2.494 -13.093 -14.455 1.00 75.75 91 ASP A C 1
ATOM 696 O O . ASP A 1 91 ? -2.639 -12.639 -15.590 1.00 75.75 91 ASP A O 1
ATOM 700 N N . LEU A 1 92 ? -2.839 -12.360 -13.391 1.00 78.94 92 LEU A N 1
ATOM 701 C CA . LEU A 1 92 ? -3.178 -10.937 -13.519 1.00 78.94 92 LEU A CA 1
ATOM 702 C C . LEU A 1 92 ? -1.984 -10.146 -14.089 1.00 78.94 92 LEU A C 1
ATOM 704 O O . LEU A 1 92 ? -0.888 -10.250 -13.529 1.00 78.94 92 LEU A O 1
ATOM 708 N N . PRO A 1 93 ? -2.171 -9.298 -15.120 1.00 85.38 93 PRO A N 1
ATOM 709 C CA . PRO A 1 93 ? -1.143 -8.371 -15.594 1.00 85.38 93 PRO A CA 1
ATOM 710 C C . PRO A 1 93 ? -0.612 -7.474 -14.468 1.00 85.38 93 PRO A C 1
ATOM 712 O O . PRO A 1 93 ? -1.361 -7.090 -13.570 1.00 85.38 93 PRO A O 1
ATOM 715 N N . PHE A 1 94 ? 0.665 -7.071 -14.523 1.00 84.25 94 PHE A N 1
ATOM 716 C CA . PHE A 1 94 ? 1.285 -6.245 -13.471 1.00 84.25 94 PHE A CA 1
ATOM 717 C C . PHE A 1 94 ? 0.490 -4.965 -13.162 1.00 84.25 94 PHE A C 1
ATOM 719 O O . PHE A 1 94 ? 0.283 -4.629 -11.996 1.00 84.25 94 PHE A O 1
ATOM 726 N N . ALA A 1 95 ? -0.011 -4.283 -14.196 1.00 87.00 95 ALA A N 1
ATOM 727 C CA . ALA A 1 95 ? -0.832 -3.084 -14.038 1.00 87.00 95 ALA A CA 1
ATOM 728 C C . ALA A 1 95 ? -2.116 -3.354 -13.229 1.00 87.00 95 ALA A C 1
ATOM 730 O O . ALA A 1 95 ? -2.458 -2.577 -12.335 1.00 87.00 95 ALA A O 1
ATOM 731 N N . ASP A 1 96 ? -2.782 -4.483 -13.483 1.00 87.75 96 ASP A N 1
ATOM 732 C CA . ASP A 1 96 ? -3.988 -4.885 -12.757 1.00 87.75 96 ASP A CA 1
ATOM 733 C C . ASP A 1 96 ? -3.665 -5.319 -11.324 1.00 87.75 96 ASP A C 1
ATOM 735 O O . ASP A 1 96 ? -4.398 -4.958 -10.400 1.00 87.75 96 ASP A O 1
ATOM 739 N N . ARG A 1 97 ? -2.531 -6.003 -11.104 1.00 87.19 97 ARG A N 1
ATOM 740 C CA . ARG A 1 97 ? -2.039 -6.334 -9.753 1.00 87.19 97 ARG A CA 1
ATOM 741 C C . ARG A 1 97 ? -1.782 -5.076 -8.928 1.00 87.19 97 ARG A C 1
ATOM 743 O O . ARG A 1 97 ? -2.224 -4.997 -7.784 1.00 87.19 97 ARG A O 1
ATOM 750 N N . MET A 1 98 ? -1.129 -4.073 -9.516 1.00 90.38 98 MET A N 1
ATOM 751 C CA . MET A 1 98 ? -0.864 -2.788 -8.862 1.00 90.38 98 MET A CA 1
ATOM 752 C C . MET A 1 98 ? -2.151 -2.033 -8.541 1.00 90.38 98 MET A C 1
ATOM 754 O O . MET A 1 98 ? -2.299 -1.519 -7.430 1.00 90.38 98 MET A O 1
ATOM 758 N N . LYS A 1 99 ? -3.103 -1.997 -9.480 1.00 92.75 99 LYS A N 1
ATOM 759 C CA . LYS A 1 99 ? -4.419 -1.393 -9.247 1.00 92.75 99 LYS A CA 1
ATOM 760 C C . LYS A 1 99 ? -5.147 -2.095 -8.097 1.00 92.75 99 LYS A C 1
ATOM 762 O O . LYS A 1 99 ? -5.614 -1.429 -7.175 1.00 92.75 99 LYS A O 1
ATOM 767 N N . LYS A 1 100 ? -5.172 -3.431 -8.093 1.00 90.75 100 LYS A N 1
ATOM 768 C CA . LYS A 1 100 ? -5.774 -4.220 -7.010 1.00 90.75 100 LYS A CA 1
ATOM 769 C C . LYS A 1 100 ? -5.092 -3.996 -5.665 1.00 90.75 100 LYS A C 1
ATOM 771 O O . LYS A 1 100 ? -5.775 -3.835 -4.658 1.00 90.75 100 LYS A O 1
ATOM 776 N N . ALA A 1 101 ? -3.764 -3.937 -5.638 1.00 92.69 101 ALA A N 1
ATOM 777 C CA . ALA A 1 101 ? -3.021 -3.645 -4.420 1.00 92.69 101 ALA A CA 1
ATOM 778 C C . ALA A 1 101 ? -3.392 -2.262 -3.856 1.00 92.69 101 ALA A C 1
ATOM 780 O O . ALA A 1 101 ? -3.563 -2.126 -2.648 1.00 92.69 101 ALA A O 1
ATOM 781 N N . GLN A 1 102 ? -3.572 -1.251 -4.714 1.00 94.19 102 GLN A N 1
ATOM 782 C CA . GLN A 1 102 ? -4.023 0.081 -4.296 1.00 94.19 102 GLN A CA 1
ATOM 783 C C . GLN A 1 102 ? -5.444 0.075 -3.727 1.00 94.19 102 GLN A C 1
ATOM 785 O O . GLN A 1 102 ? -5.668 0.690 -2.686 1.00 94.19 102 GLN A O 1
ATOM 790 N N . GLU A 1 103 ? -6.380 -0.639 -4.358 1.00 94.38 103 GLU A N 1
ATOM 791 C CA . GLU A 1 103 ? -7.744 -0.818 -3.834 1.00 94.38 103 GLU A CA 1
ATOM 792 C C . GLU A 1 103 ? -7.715 -1.444 -2.428 1.00 94.38 103 GLU A C 1
ATOM 794 O O . GLU A 1 103 ? -8.333 -0.926 -1.498 1.00 94.38 103 GLU A O 1
ATOM 799 N N . ILE A 1 104 ? -6.922 -2.504 -2.244 1.00 94.75 104 ILE A N 1
ATOM 800 C CA . ILE A 1 104 ? -6.776 -3.178 -0.947 1.00 94.75 104 ILE A CA 1
ATOM 801 C C . ILE A 1 104 ? -6.116 -2.263 0.095 1.00 94.75 104 ILE A C 1
ATOM 803 O O . ILE A 1 104 ? -6.518 -2.262 1.259 1.00 94.75 104 ILE A O 1
ATOM 807 N N . MET A 1 105 ? -5.114 -1.468 -0.294 1.00 93.81 105 MET A N 1
ATOM 808 C CA . MET A 1 105 ? -4.480 -0.502 0.611 1.00 93.81 105 MET A CA 1
ATOM 809 C C . MET A 1 105 ? -5.472 0.564 1.094 1.00 93.81 105 MET A C 1
ATOM 811 O O . MET A 1 105 ? -5.470 0.894 2.277 1.00 93.81 105 MET A O 1
ATOM 815 N N . GLN A 1 106 ? -6.363 1.046 0.223 1.00 95.00 106 GLN A N 1
ATOM 816 C CA . GLN A 1 106 ? -7.418 1.986 0.619 1.00 95.00 106 GLN A CA 1
ATOM 817 C C . GLN A 1 106 ? -8.412 1.351 1.601 1.00 95.00 106 GLN A C 1
ATOM 819 O O . GLN A 1 106 ? -8.812 1.986 2.579 1.00 95.00 106 GLN A O 1
ATOM 824 N N . GLU A 1 107 ? -8.784 0.088 1.384 1.00 94.31 107 GLU A N 1
ATOM 825 C CA . GLU A 1 107 ? -9.652 -0.642 2.311 1.00 94.31 107 GLU A CA 1
ATOM 826 C C . GLU A 1 107 ? -8.980 -0.854 3.678 1.00 94.31 107 GLU A C 1
ATOM 828 O O . GLU A 1 107 ? -9.606 -0.649 4.722 1.00 94.31 107 GLU A O 1
ATOM 833 N N . LEU A 1 108 ? -7.688 -1.195 3.686 1.00 95.31 108 LEU A N 1
ATOM 834 C CA . LEU A 1 108 ? -6.887 -1.290 4.907 1.00 95.31 108 LEU A CA 1
ATOM 835 C C . LEU A 1 108 ? -6.851 0.035 5.670 1.00 95.31 108 LEU A C 1
ATOM 837 O O . LEU A 1 108 ? -7.011 0.031 6.891 1.00 95.31 108 LEU A O 1
ATOM 841 N N . ASP A 1 109 ? -6.663 1.157 4.979 1.00 95.31 109 ASP A N 1
ATOM 842 C CA . ASP A 1 109 ? -6.665 2.482 5.601 1.00 95.31 109 ASP A CA 1
ATOM 843 C C . ASP A 1 109 ? -8.029 2.816 6.215 1.00 95.31 109 ASP A C 1
ATOM 845 O O . ASP A 1 109 ? -8.087 3.310 7.342 1.00 95.31 109 ASP A O 1
ATOM 849 N N . SER A 1 110 ? -9.128 2.476 5.535 1.00 95.69 110 SER A N 1
ATOM 850 C CA . SER A 1 110 ? -10.486 2.651 6.066 1.00 95.69 110 SER A CA 1
ATOM 851 C C . SER A 1 110 ? -10.737 1.814 7.325 1.00 95.69 110 SER A C 1
ATOM 853 O O . SER A 1 110 ? -11.318 2.308 8.297 1.00 95.69 110 SER A O 1
ATOM 855 N N . LEU A 1 111 ? -10.295 0.551 7.331 1.00 93.62 111 LEU A N 1
ATOM 856 C CA . LEU A 1 111 ? -10.407 -0.328 8.499 1.00 93.62 111 LEU A CA 1
ATOM 857 C C . LEU A 1 111 ? -9.551 0.186 9.661 1.00 93.62 111 LEU A C 1
ATOM 859 O O . LEU A 1 111 ? -10.031 0.266 10.786 1.00 93.62 111 LEU A O 1
ATOM 863 N N . ASN A 1 112 ? -8.313 0.609 9.397 1.00 93.88 112 ASN A N 1
ATOM 864 C CA . ASN A 1 112 ? -7.438 1.164 10.432 1.00 93.88 112 ASN A CA 1
ATOM 865 C C . ASN A 1 112 ? -7.962 2.499 10.985 1.00 93.88 112 ASN A C 1
ATOM 867 O O . ASN A 1 112 ? -7.818 2.754 12.176 1.00 93.88 112 ASN A O 1
ATOM 871 N N . ALA A 1 113 ? -8.585 3.341 10.156 1.00 94.81 113 ALA A N 1
ATOM 872 C CA . ALA A 1 113 ? -9.202 4.591 10.603 1.00 94.81 113 ALA A CA 1
ATOM 873 C C . ALA A 1 113 ? -10.425 4.357 11.506 1.00 94.81 113 ALA A C 1
ATOM 875 O O . ALA A 1 113 ? -10.722 5.184 12.364 1.00 94.81 113 ALA A O 1
ATOM 876 N N . SER A 1 114 ? -11.107 3.224 11.322 1.00 94.06 114 SER A N 1
ATOM 877 C CA . SER A 1 114 ? -12.251 2.798 12.136 1.00 94.06 114 SER A CA 1
ATOM 878 C C . SER A 1 114 ? -11.835 2.000 13.379 1.00 94.06 114 SER A C 1
ATOM 880 O O . SER A 1 114 ? -12.694 1.588 14.162 1.00 94.06 114 SER A O 1
ATOM 882 N N . ALA A 1 115 ? -10.533 1.756 13.563 1.00 94.81 115 ALA A N 1
ATOM 883 C CA . ALA A 1 115 ? -10.032 0.968 14.674 1.00 94.81 115 ALA A CA 1
ATOM 884 C C . ALA A 1 115 ? -10.195 1.725 16.005 1.00 94.81 115 ALA A C 1
ATOM 886 O O . ALA A 1 115 ? -9.975 2.938 16.069 1.00 94.81 115 ALA A O 1
ATOM 887 N N . PRO A 1 116 ? -10.540 1.025 17.099 1.00 94.19 116 PRO A N 1
ATOM 888 C CA . PRO A 1 116 ? -10.560 1.631 18.425 1.00 94.19 116 PRO A CA 1
ATOM 889 C C . PRO A 1 116 ? -9.139 2.047 18.843 1.00 94.19 116 PRO A C 1
ATOM 891 O O . PRO A 1 116 ? -8.151 1.567 18.291 1.00 94.19 116 PRO A O 1
ATOM 894 N N . ALA A 1 117 ? -9.012 2.902 19.864 1.00 90.12 117 ALA A N 1
ATOM 895 C CA . ALA A 1 117 ? -7.720 3.453 20.303 1.00 90.12 117 ALA A CA 1
ATOM 896 C C . ALA A 1 117 ? -6.656 2.392 20.678 1.00 90.12 117 ALA A C 1
ATOM 898 O O . ALA A 1 117 ? -5.466 2.695 20.668 1.00 90.12 117 ALA A O 1
ATOM 899 N N . GLY A 1 118 ? -7.074 1.158 20.986 1.00 91.94 118 GLY A N 1
ATOM 900 C CA . GLY A 1 118 ? -6.198 0.010 21.255 1.00 91.94 118 GLY A CA 1
ATOM 901 C C . GLY A 1 118 ? -6.021 -0.971 20.087 1.00 91.94 118 GLY A C 1
ATOM 902 O O . GLY A 1 118 ? -5.348 -1.983 20.256 1.00 91.94 118 GLY A O 1
ATOM 903 N N . GLY A 1 119 ? -6.612 -0.697 18.921 1.00 93.19 119 GLY A N 1
ATOM 904 C CA . GLY A 1 119 ? -6.666 -1.619 17.786 1.00 93.19 119 GLY A CA 1
ATOM 905 C C . GLY A 1 119 ? -7.708 -2.732 17.945 1.00 93.19 119 GLY A C 1
ATOM 906 O O . GLY A 1 119 ? -8.316 -2.910 19.001 1.00 93.19 119 GLY A O 1
ATOM 907 N N . TYR A 1 120 ? -7.938 -3.482 16.869 1.00 92.62 120 TYR A N 1
ATOM 908 C CA . TYR A 1 120 ? -8.840 -4.632 16.907 1.00 92.62 120 TYR A CA 1
ATOM 909 C C . TYR A 1 120 ? -8.205 -5.801 17.677 1.00 92.62 120 TYR A C 1
ATOM 911 O O . TYR A 1 120 ? -7.041 -6.128 17.422 1.00 92.62 120 TYR A O 1
ATOM 919 N N . PRO A 1 121 ? -8.944 -6.466 18.583 1.00 94.69 121 PRO A N 1
ATOM 920 C CA . PRO A 1 121 ? -8.496 -7.722 19.173 1.00 94.69 121 PRO A CA 1
ATOM 921 C C . PRO A 1 121 ? -8.256 -8.783 18.082 1.00 94.69 121 PRO A C 1
ATOM 923 O O . PRO A 1 121 ? -9.016 -8.837 17.116 1.00 94.69 121 PRO A O 1
ATOM 926 N N . PRO A 1 122 ? -7.254 -9.669 18.224 1.00 90.00 122 PRO A N 1
ATOM 927 C CA . PRO A 1 122 ? -6.835 -10.592 17.159 1.00 90.00 122 PRO A CA 1
ATOM 928 C C . PRO A 1 122 ? -7.916 -11.600 16.740 1.00 90.00 122 PRO A C 1
ATOM 930 O O . PRO A 1 122 ? -7.903 -12.104 15.619 1.00 90.00 122 PRO A O 1
ATOM 933 N N . GLU A 1 123 ? -8.869 -11.879 17.628 1.00 91.62 123 GLU A N 1
ATOM 934 C CA . GLU A 1 123 ? -9.950 -12.833 17.384 1.00 91.62 123 GLU A CA 1
ATOM 935 C C . GLU A 1 123 ? -11.114 -12.250 16.574 1.00 91.62 123 GLU A C 1
ATOM 937 O O . GLU A 1 123 ? -11.936 -13.020 16.059 1.00 91.62 123 GLU A O 1
ATOM 942 N N . THR A 1 124 ? -11.201 -10.918 16.443 1.00 93.06 124 THR A N 1
ATOM 943 C CA . THR A 1 124 ? -12.332 -10.288 15.754 1.00 93.06 124 THR A CA 1
ATOM 944 C C . THR A 1 124 ? -12.256 -10.475 14.243 1.00 93.06 124 THR A C 1
ATOM 946 O O . THR A 1 124 ? -11.194 -10.712 13.656 1.00 93.06 124 THR A O 1
ATOM 949 N N . ALA A 1 125 ? -13.416 -10.374 13.594 1.00 93.56 125 ALA A N 1
ATOM 950 C CA . ALA A 1 125 ? -13.524 -10.498 12.147 1.00 93.56 125 ALA A CA 1
ATOM 951 C C . ALA A 1 125 ? -12.687 -9.426 11.426 1.00 93.56 125 ALA A C 1
ATOM 953 O O . ALA A 1 125 ? -12.054 -9.714 10.412 1.00 93.56 125 ALA A O 1
ATOM 954 N N . GLU A 1 126 ? -12.617 -8.215 11.978 1.00 92.44 126 GLU A N 1
ATOM 955 C CA . GLU A 1 126 ? -11.856 -7.094 11.426 1.00 92.44 126 GLU A CA 1
ATOM 956 C C . GLU A 1 126 ? -10.350 -7.357 11.478 1.00 92.44 126 GLU A C 1
ATOM 958 O O . GLU A 1 126 ? -9.662 -7.137 10.482 1.00 92.44 126 GLU A O 1
ATOM 963 N N . ALA A 1 127 ? -9.828 -7.879 12.594 1.00 93.00 127 ALA A N 1
ATOM 964 C CA . ALA A 1 127 ? -8.411 -8.221 12.703 1.00 93.00 127 ALA A CA 1
ATOM 965 C C . ALA A 1 127 ? -8.012 -9.317 11.702 1.00 93.00 127 ALA A C 1
ATOM 967 O O . ALA A 1 127 ? -6.988 -9.197 11.019 1.00 93.00 127 ALA A O 1
ATOM 968 N N . LYS A 1 128 ? -8.857 -10.347 11.552 1.00 91.94 128 LYS A N 1
ATOM 969 C CA . LYS A 1 128 ? -8.664 -11.422 10.564 1.00 91.94 128 LYS A CA 1
ATOM 970 C C . LYS A 1 128 ? -8.688 -10.875 9.137 1.00 91.94 128 LYS A C 1
ATOM 972 O O . LYS A 1 128 ? -7.780 -11.172 8.360 1.00 91.94 128 LYS A O 1
ATOM 977 N N . LYS A 1 129 ? -9.643 -9.993 8.830 1.00 93.00 129 LYS A N 1
ATOM 978 C CA . LYS A 1 129 ? -9.749 -9.316 7.532 1.00 93.00 129 LYS A CA 1
ATOM 979 C C . LYS A 1 129 ? -8.522 -8.453 7.226 1.00 93.00 129 LYS A C 1
ATOM 981 O O . LYS A 1 129 ? -7.967 -8.548 6.137 1.00 93.00 129 LYS A O 1
ATOM 986 N N . ILE A 1 130 ? -8.044 -7.650 8.180 1.00 92.88 130 ILE A N 1
ATOM 987 C CA . ILE A 1 130 ? -6.828 -6.831 8.012 1.00 92.88 130 ILE A CA 1
ATOM 988 C C . ILE A 1 130 ? -5.616 -7.719 7.703 1.00 92.88 130 ILE A C 1
ATOM 990 O O . ILE A 1 130 ? -4.810 -7.392 6.827 1.00 92.88 130 ILE A O 1
ATOM 994 N N . MET A 1 131 ? -5.478 -8.844 8.405 1.00 92.94 131 MET A N 1
ATOM 995 C CA . MET A 1 131 ? -4.386 -9.789 8.178 1.00 92.94 131 MET A CA 1
ATOM 996 C C . MET A 1 131 ? -4.458 -10.421 6.780 1.00 92.94 131 MET A C 1
ATOM 998 O O . MET A 1 131 ? -3.438 -10.509 6.092 1.00 92.94 131 MET A O 1
ATOM 1002 N N . GLU A 1 132 ? -5.652 -10.809 6.334 1.00 92.25 132 GLU A N 1
ATOM 1003 C CA . GLU A 1 132 ? -5.884 -11.371 5.001 1.00 92.25 132 GLU A CA 1
ATOM 1004 C C . GLU A 1 132 ? -5.609 -10.358 3.880 1.00 92.25 132 GLU A C 1
ATOM 1006 O O . GLU A 1 132 ? -4.899 -10.670 2.920 1.00 92.25 132 GLU A O 1
ATOM 1011 N N . LEU A 1 133 ? -6.073 -9.115 4.027 1.00 92.56 133 LEU A N 1
ATOM 1012 C CA . LEU A 1 133 ? -5.806 -8.037 3.071 1.00 92.56 133 LEU A CA 1
ATOM 1013 C C . LEU A 1 133 ? -4.302 -7.749 2.957 1.00 92.56 133 LEU A C 1
ATOM 1015 O O . LEU A 1 133 ? -3.768 -7.668 1.851 1.00 92.56 133 LEU A O 1
ATOM 1019 N N . ARG A 1 134 ? -3.576 -7.677 4.083 1.00 93.38 134 ARG A N 1
ATOM 1020 C CA . ARG A 1 134 ? -2.109 -7.495 4.077 1.00 93.38 134 ARG A CA 1
ATOM 1021 C C . ARG A 1 134 ? -1.385 -8.642 3.374 1.00 93.38 134 ARG A C 1
ATOM 1023 O O . ARG A 1 134 ? -0.460 -8.399 2.599 1.00 93.38 134 ARG A O 1
ATOM 1030 N N . ARG A 1 135 ? -1.814 -9.884 3.614 1.00 89.94 135 ARG A N 1
ATOM 1031 C CA . ARG A 1 135 ? -1.278 -11.072 2.931 1.00 89.94 135 ARG A CA 1
ATOM 1032 C C . ARG A 1 135 ? -1.540 -11.019 1.429 1.00 89.94 135 ARG A C 1
ATOM 1034 O O . ARG A 1 135 ? -0.653 -11.349 0.652 1.00 89.94 135 ARG A O 1
ATOM 1041 N N . THR A 1 136 ? -2.720 -10.558 1.031 1.00 89.62 136 THR A N 1
ATOM 1042 C CA . THR A 1 136 ? -3.103 -10.410 -0.377 1.00 89.62 136 THR A CA 1
ATOM 1043 C C . THR A 1 136 ? -2.237 -9.377 -1.089 1.00 89.62 136 THR A C 1
ATOM 1045 O O . THR A 1 136 ? -1.739 -9.652 -2.176 1.00 89.62 136 THR A O 1
ATOM 1048 N N . VAL A 1 137 ? -1.971 -8.227 -0.461 1.00 91.94 137 VAL A N 1
ATOM 1049 C CA . VAL A 1 137 ? -1.030 -7.232 -1.008 1.00 91.94 137 VAL A CA 1
ATOM 1050 C C . VAL A 1 137 ? 0.362 -7.835 -1.161 1.00 91.94 137 VAL A C 1
ATOM 1052 O O . VAL A 1 137 ? 0.967 -7.711 -2.222 1.00 91.94 137 VAL A O 1
ATOM 1055 N N . ALA A 1 138 ? 0.864 -8.529 -0.136 1.00 90.00 138 ALA A N 1
ATOM 1056 C CA . ALA A 1 138 ? 2.167 -9.181 -0.217 1.00 90.00 138 ALA A CA 1
ATOM 1057 C C . ALA A 1 138 ? 2.218 -10.219 -1.350 1.00 90.00 138 ALA A C 1
ATOM 1059 O O . ALA A 1 138 ? 3.221 -10.294 -2.051 1.00 90.00 138 ALA A O 1
ATOM 1060 N N . TRP A 1 139 ? 1.144 -10.982 -1.563 1.00 87.81 139 TRP A N 1
ATOM 1061 C CA . TRP A 1 139 ? 1.044 -11.939 -2.665 1.00 87.81 139 TRP A CA 1
ATOM 1062 C C . TRP A 1 139 ? 1.038 -11.242 -4.036 1.00 87.81 139 TRP A C 1
ATOM 1064 O O . TRP A 1 139 ? 1.854 -11.582 -4.890 1.00 87.81 139 TRP A O 1
ATOM 1074 N N . LEU A 1 140 ? 0.213 -10.204 -4.221 1.00 87.31 140 LEU A N 1
ATOM 1075 C CA . LEU A 1 140 ? 0.143 -9.427 -5.469 1.00 87.31 140 LEU A CA 1
ATOM 1076 C C . LEU A 1 140 ? 1.487 -8.787 -5.847 1.00 87.31 140 LEU A C 1
ATOM 1078 O O . LEU A 1 140 ? 1.821 -8.714 -7.028 1.00 87.31 140 LEU A O 1
ATOM 1082 N N . MET A 1 141 ? 2.253 -8.335 -4.849 1.00 86.44 141 MET A N 1
ATOM 1083 C CA . MET A 1 141 ? 3.542 -7.663 -5.047 1.00 86.44 141 MET A CA 1
ATOM 1084 C C . MET A 1 141 ? 4.725 -8.633 -5.183 1.00 86.44 141 MET A C 1
ATOM 1086 O O . MET A 1 141 ? 5.705 -8.291 -5.837 1.00 86.44 141 MET A O 1
ATOM 1090 N N . ASN A 1 142 ? 4.653 -9.823 -4.572 1.00 83.38 142 ASN A N 1
ATOM 1091 C CA . ASN A 1 142 ? 5.720 -10.832 -4.615 1.00 83.38 142 ASN A CA 1
ATOM 1092 C C . ASN A 1 142 ? 5.519 -11.899 -5.693 1.00 83.38 142 ASN A C 1
ATOM 1094 O O . ASN A 1 142 ? 6.374 -12.774 -5.820 1.00 83.38 142 ASN A O 1
ATOM 1098 N N . THR A 1 143 ? 4.411 -11.872 -6.442 1.00 74.50 143 THR A N 1
ATOM 1099 C CA . THR A 1 143 ? 4.238 -12.777 -7.582 1.00 74.50 143 THR A CA 1
ATOM 1100 C C . THR A 1 143 ? 5.351 -12.446 -8.574 1.00 74.50 143 THR A C 1
ATOM 1102 O O . THR A 1 143 ? 5.344 -11.326 -9.100 1.00 74.50 143 THR A O 1
ATOM 1105 N N . PRO A 1 144 ? 6.344 -13.342 -8.774 1.00 63.31 144 PRO A N 1
ATOM 1106 C CA . PRO A 1 144 ? 7.406 -13.085 -9.729 1.00 63.31 144 PRO A CA 1
ATOM 1107 C C . PRO A 1 144 ? 6.705 -12.802 -11.045 1.00 63.31 144 PRO A C 1
ATOM 1109 O O . PRO A 1 144 ? 5.824 -13.567 -11.433 1.00 63.31 144 PRO A O 1
ATOM 1112 N N . GLU A 1 145 ? 7.009 -11.667 -11.676 1.00 60.75 145 GLU A N 1
ATOM 1113 C CA . GLU A 1 145 ? 6.572 -11.445 -13.045 1.00 60.75 145 GLU A CA 1
ATOM 1114 C C . GLU A 1 145 ? 7.011 -12.676 -13.817 1.00 60.75 145 GLU A C 1
ATOM 1116 O O . GLU A 1 145 ? 8.212 -12.885 -14.005 1.00 60.75 145 GLU A O 1
ATOM 1121 N N . SER A 1 146 ? 6.048 -13.540 -14.160 1.00 53.84 146 SER A N 1
ATOM 1122 C CA . SER A 1 146 ? 6.253 -14.615 -15.107 1.00 53.84 146 SER A CA 1
ATOM 1123 C C . SER A 1 146 ? 6.985 -13.942 -16.251 1.00 53.84 146 SER A C 1
ATOM 1125 O O . SER A 1 146 ? 6.456 -13.009 -16.855 1.00 53.84 146 SER A O 1
ATOM 1127 N N . GLN A 1 147 ? 8.252 -14.312 -16.438 1.00 49.31 147 GLN A N 1
ATOM 1128 C CA . GLN A 1 147 ? 9.176 -13.766 -17.428 1.00 49.31 147 GLN A CA 1
ATOM 1129 C C . GLN A 1 147 ? 8.711 -14.126 -18.852 1.00 49.31 147 GLN A C 1
ATOM 1131 O O . GLN A 1 147 ? 9.500 -14.456 -19.729 1.00 49.31 147 GLN A O 1
ATOM 1136 N N . GLU A 1 148 ? 7.414 -14.067 -19.120 1.00 51.34 148 GLU A N 1
ATOM 1137 C CA . GLU A 1 148 ? 6.784 -14.271 -20.409 1.00 51.34 148 GLU A CA 1
ATOM 1138 C C . GLU A 1 148 ? 6.884 -12.994 -21.249 1.00 51.34 148 GLU A C 1
ATOM 1140 O O . GLU A 1 148 ? 5.899 -12.515 -21.796 1.00 51.34 148 GLU A O 1
ATOM 1145 N N . THR A 1 149 ? 8.065 -12.375 -21.335 1.00 50.25 149 THR A N 1
ATOM 1146 C CA . THR A 1 149 ? 8.380 -11.433 -22.433 1.00 50.25 149 THR A CA 1
ATOM 1147 C C . THR A 1 149 ? 9.861 -11.094 -22.594 1.00 50.25 149 THR A C 1
ATOM 1149 O O . THR A 1 149 ? 10.207 -10.198 -23.357 1.00 50.25 149 THR A O 1
ATOM 1152 N N . SER A 1 150 ? 10.766 -11.853 -21.981 1.00 50.09 150 SER A N 1
ATOM 1153 C CA . SER A 1 150 ? 12.138 -11.993 -22.487 1.00 50.09 150 SER A CA 1
ATOM 1154 C C . SER A 1 150 ? 12.308 -13.362 -23.142 1.00 50.09 150 SER A C 1
ATOM 1156 O O . SER A 1 150 ? 13.325 -14.035 -22.996 1.00 50.09 150 SER A O 1
ATOM 1158 N N . GLY A 1 151 ? 11.310 -13.757 -23.943 1.00 45.16 151 GLY A N 1
ATOM 1159 C CA . GLY A 1 151 ? 11.599 -14.616 -25.082 1.00 45.16 151 GLY A CA 1
ATOM 1160 C C . GLY A 1 151 ? 12.753 -13.974 -25.862 1.00 45.16 151 GLY A C 1
ATOM 1161 O O . GLY A 1 151 ? 12.752 -12.749 -26.029 1.00 45.16 151 GLY A O 1
ATOM 1162 N N . PRO A 1 152 ? 13.770 -14.741 -26.282 1.00 52.19 152 PRO A N 1
ATOM 1163 C CA . PRO A 1 152 ? 14.898 -14.202 -27.010 1.00 52.19 152 PRO A CA 1
ATOM 1164 C C . PRO A 1 152 ? 14.380 -13.679 -28.347 1.00 52.19 152 PRO A C 1
ATOM 1166 O O . PRO A 1 152 ? 14.373 -14.389 -29.349 1.00 52.19 152 PRO A O 1
ATOM 1169 N N . ASN A 1 153 ? 14.016 -12.399 -28.396 1.00 50.00 153 ASN A N 1
ATOM 1170 C CA . ASN A 1 153 ? 14.127 -11.626 -29.616 1.00 50.00 153 ASN A CA 1
ATOM 1171 C C . ASN A 1 153 ? 15.629 -11.416 -29.857 1.00 50.00 153 ASN A C 1
ATOM 1173 O O . ASN A 1 153 ? 16.144 -10.303 -29.861 1.00 50.00 153 ASN A O 1
ATOM 1177 N N . ALA A 1 154 ? 16.328 -12.526 -30.100 1.00 55.00 154 ALA A N 1
ATOM 1178 C CA . ALA A 1 154 ? 17.402 -12.592 -31.063 1.00 55.00 154 ALA A CA 1
ATOM 1179 C C . ALA A 1 154 ? 16.784 -12.335 -32.450 1.00 55.00 154 ALA A C 1
ATOM 1181 O O . ALA A 1 154 ? 16.895 -13.140 -33.370 1.00 55.00 154 ALA A O 1
ATOM 1182 N N . GLN A 1 155 ? 16.140 -11.176 -32.617 1.00 54.28 155 GLN A N 1
ATOM 1183 C CA . GLN A 1 155 ? 16.327 -10.425 -33.834 1.00 54.28 155 GLN A CA 1
ATOM 1184 C C . GLN A 1 155 ? 17.833 -10.245 -33.897 1.00 54.28 155 GLN A C 1
ATOM 1186 O O . GLN A 1 155 ? 18.423 -9.469 -33.146 1.00 54.28 155 GLN A O 1
ATOM 1191 N N . ALA A 1 156 ? 18.448 -11.099 -34.707 1.00 55.88 156 ALA A N 1
ATOM 1192 C CA . ALA A 1 156 ? 19.801 -10.956 -35.171 1.00 55.88 156 ALA A CA 1
ATOM 1193 C C . ALA A 1 156 ? 19.882 -9.571 -35.808 1.00 55.88 156 ALA A C 1
ATOM 1195 O O . ALA A 1 156 ? 19.625 -9.402 -36.998 1.00 55.88 156 ALA A O 1
ATOM 1196 N N . TYR A 1 157 ? 20.170 -8.556 -34.995 1.00 65.69 157 TYR A N 1
ATOM 1197 C CA . TYR A 1 157 ? 20.697 -7.318 -35.513 1.00 65.69 157 TYR A CA 1
ATOM 1198 C C . TYR A 1 157 ? 21.922 -7.753 -36.313 1.00 65.69 157 TYR A C 1
ATOM 1200 O O . TYR A 1 157 ? 22.814 -8.389 -35.733 1.00 65.69 157 TYR A O 1
ATOM 1208 N N . PRO A 1 158 ? 21.944 -7.531 -37.640 1.00 74.06 158 PRO A N 1
ATOM 1209 C CA . PRO A 1 158 ? 23.153 -7.795 -38.387 1.00 74.06 158 PRO A CA 1
ATOM 1210 C C . PRO A 1 158 ? 24.272 -7.022 -37.683 1.00 74.06 158 PRO A C 1
ATOM 1212 O O . PRO A 1 158 ? 24.024 -5.903 -37.210 1.00 74.06 158 PRO A O 1
ATOM 1215 N N . PRO A 1 159 ? 25.468 -7.616 -37.536 1.00 79.75 159 PRO A N 1
ATOM 1216 C CA . PRO A 1 159 ? 26.588 -6.898 -36.955 1.00 79.75 159 PRO A CA 1
ATOM 1217 C C . PRO A 1 159 ? 26.704 -5.541 -37.663 1.00 79.75 159 PRO A C 1
ATOM 1219 O O . PRO A 1 159 ? 26.491 -5.481 -38.881 1.00 79.75 159 PRO A O 1
ATOM 1222 N N . PRO A 1 160 ? 26.978 -4.447 -36.928 1.00 82.06 160 PRO A N 1
ATOM 1223 C CA . PRO A 1 160 ? 27.159 -3.149 -37.559 1.00 82.06 160 PRO A CA 1
ATOM 1224 C C . PRO A 1 160 ? 28.195 -3.291 -38.684 1.00 82.06 160 PRO A C 1
ATOM 1226 O O . PRO A 1 160 ? 29.168 -4.036 -38.515 1.00 82.06 160 PRO A O 1
ATOM 1229 N N . PRO A 1 161 ? 27.991 -2.636 -39.842 1.00 83.81 161 PRO A N 1
ATOM 1230 C CA . PRO A 1 161 ? 28.952 -2.710 -40.930 1.00 83.81 161 PRO A CA 1
ATOM 1231 C C . PRO A 1 161 ? 30.336 -2.296 -40.411 1.00 83.81 161 PRO A C 1
ATOM 1233 O O . PRO A 1 161 ? 30.424 -1.391 -39.573 1.00 83.81 161 PRO A O 1
ATOM 1236 N N . PRO A 1 162 ? 31.418 -2.950 -40.869 1.00 84.75 162 PRO A N 1
ATOM 1237 C CA . PRO A 1 162 ? 32.761 -2.568 -40.465 1.00 84.75 162 PRO A CA 1
ATOM 1238 C C . PRO A 1 162 ? 32.978 -1.088 -40.781 1.00 84.75 162 PRO A C 1
ATOM 1240 O O . PRO A 1 162 ? 32.622 -0.614 -41.863 1.00 84.75 162 PRO A O 1
ATOM 1243 N N . PHE A 1 163 ? 33.551 -0.353 -39.825 1.00 86.19 163 PHE A N 1
ATOM 1244 C CA . PHE A 1 163 ? 33.952 1.027 -40.063 1.00 86.19 163 PHE A CA 1
ATOM 1245 C C . PHE A 1 163 ? 34.885 1.068 -41.281 1.00 86.19 163 PHE A C 1
ATOM 1247 O O . PHE A 1 163 ? 35.789 0.229 -41.369 1.00 86.19 163 PHE A O 1
ATOM 1254 N N . PRO A 1 164 ? 34.688 2.008 -42.223 1.00 81.88 164 PRO A N 1
ATOM 1255 C CA . PRO A 1 164 ? 35.594 2.155 -43.348 1.00 81.88 164 PRO A CA 1
ATOM 1256 C C . PRO A 1 164 ? 36.993 2.434 -42.798 1.00 81.88 164 PRO A C 1
ATOM 1258 O O . PRO A 1 164 ? 37.226 3.450 -42.141 1.00 81.88 164 PRO A O 1
ATOM 1261 N N . MET A 1 165 ? 37.915 1.499 -43.028 1.00 83.38 165 MET A N 1
ATOM 1262 C CA . MET A 1 165 ? 39.317 1.697 -42.689 1.00 83.38 165 MET A CA 1
ATOM 1263 C C . MET A 1 165 ? 39.837 2.883 -43.510 1.00 83.38 165 MET A C 1
ATOM 1265 O O . MET A 1 165 ? 39.563 2.942 -44.714 1.00 83.38 165 MET A O 1
ATOM 1269 N N . PRO A 1 166 ? 40.564 3.831 -42.896 1.00 80.00 166 PRO A N 1
ATOM 1270 C CA . PRO A 1 166 ? 41.194 4.902 -43.649 1.00 80.00 166 PRO A CA 1
ATOM 1271 C C . PRO A 1 166 ? 42.123 4.274 -44.691 1.00 80.00 166 PRO A C 1
ATOM 1273 O O . PRO A 1 166 ? 42.955 3.427 -44.362 1.00 80.00 166 PRO A O 1
ATOM 1276 N N . ALA A 1 167 ? 41.941 4.660 -45.956 1.00 80.38 167 ALA A N 1
ATOM 1277 C CA . ALA A 1 167 ? 42.812 4.220 -47.034 1.00 80.38 167 ALA A CA 1
ATOM 1278 C C . ALA A 1 167 ? 44.269 4.552 -46.663 1.00 80.38 167 ALA A C 1
ATOM 1280 O O . ALA A 1 167 ? 44.521 5.656 -46.164 1.00 80.38 167 ALA A O 1
ATOM 1281 N N . PRO A 1 168 ? 45.226 3.629 -46.870 1.00 77.94 168 PRO A N 1
ATOM 1282 C CA . PRO A 1 168 ? 46.625 3.924 -46.613 1.00 77.94 168 PRO A CA 1
ATOM 1283 C C . PRO A 1 168 ? 47.019 5.137 -47.452 1.00 77.94 168 PRO A C 1
ATOM 1285 O O . PRO A 1 168 ? 46.792 5.171 -48.663 1.00 77.94 168 PRO A O 1
ATOM 1288 N N . ALA A 1 169 ? 47.570 6.154 -46.790 1.00 76.69 169 ALA A N 1
ATOM 1289 C CA . ALA A 1 169 ? 48.127 7.306 -47.469 1.00 76.69 169 ALA A CA 1
ATOM 1290 C C . ALA A 1 169 ? 49.217 6.799 -48.420 1.00 76.69 169 ALA A C 1
ATOM 1292 O O . ALA A 1 169 ? 50.245 6.287 -47.975 1.00 76.69 169 ALA A O 1
ATOM 1293 N N . TYR A 1 170 ? 48.970 6.900 -49.727 1.00 74.69 170 TYR A N 1
ATOM 1294 C CA . TYR A 1 170 ? 49.998 6.673 -50.731 1.00 74.69 170 TYR A CA 1
ATOM 1295 C C . TYR A 1 170 ? 51.083 7.726 -50.511 1.00 74.69 170 TYR A C 1
ATOM 1297 O O . TYR A 1 170 ? 50.928 8.892 -50.875 1.00 74.69 170 TYR A O 1
ATOM 1305 N N . VAL A 1 171 ? 52.176 7.313 -49.871 1.00 76.00 171 VAL A N 1
ATOM 1306 C CA . VAL A 1 171 ? 53.411 8.084 -49.842 1.00 76.00 171 VAL A CA 1
ATOM 1307 C C . VAL A 1 171 ? 53.936 8.067 -51.270 1.00 76.00 171 VAL A C 1
ATOM 1309 O O . VAL A 1 171 ? 54.487 7.074 -51.738 1.00 76.00 171 VAL A O 1
ATOM 1312 N N . HIS A 1 172 ? 53.702 9.160 -51.991 1.00 69.12 172 HIS A N 1
ATOM 1313 C CA . HIS A 1 172 ? 54.428 9.440 -53.216 1.00 69.12 172 HIS A CA 1
ATOM 1314 C C . HIS A 1 172 ? 55.894 9.650 -52.835 1.00 69.12 172 HIS A C 1
ATOM 1316 O O . HIS A 1 172 ? 56.301 10.755 -52.477 1.00 69.12 172 HIS A O 1
ATOM 1322 N N . GLU A 1 173 ? 56.688 8.581 -52.895 1.00 65.50 173 GLU A N 1
ATOM 1323 C CA . GLU A 1 173 ? 58.140 8.694 -52.948 1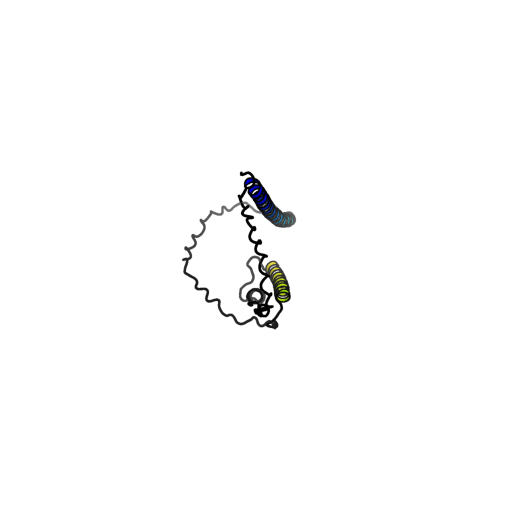.00 65.50 173 GLU A CA 1
ATOM 1324 C C . GLU A 1 173 ? 58.493 9.414 -54.251 1.00 65.50 173 GLU A C 1
ATOM 1326 O O . GLU A 1 173 ? 58.549 8.848 -55.346 1.00 65.50 173 GLU A O 1
ATOM 1331 N N . GLY A 1 174 ? 58.638 10.731 -54.122 1.00 65.31 174 GLY A N 1
ATOM 1332 C CA . GLY A 1 174 ? 59.162 11.613 -55.144 1.00 65.31 174 GLY A CA 1
ATOM 1333 C C . GLY A 1 174 ? 60.588 11.209 -55.481 1.00 65.31 174 GLY A C 1
ATOM 1334 O O . GLY A 1 174 ? 61.539 11.608 -54.820 1.00 65.31 174 GLY A O 1
ATOM 1335 N N . ARG A 1 175 ? 60.681 10.404 -56.535 1.00 62.56 175 ARG A N 1
ATOM 1336 C CA . ARG A 1 175 ? 61.797 10.210 -57.459 1.00 62.56 175 ARG A CA 1
ATOM 1337 C C . ARG A 1 175 ? 62.710 11.443 -57.532 1.00 62.56 175 ARG A C 1
ATOM 1339 O O . ARG A 1 175 ? 62.435 12.384 -58.273 1.00 62.56 175 ARG A O 1
ATOM 1346 N N . THR A 1 176 ? 63.817 11.416 -56.800 1.00 69.44 176 THR A N 1
ATOM 1347 C CA . THR A 1 176 ? 64.979 12.260 -57.076 1.00 69.44 176 THR A CA 1
ATOM 1348 C C . THR A 1 176 ? 65.729 11.658 -58.260 1.00 69.44 176 THR A C 1
ATOM 1350 O O . THR A 1 176 ? 66.150 10.504 -58.228 1.00 69.44 176 THR A O 1
ATOM 1353 N N . GLY A 1 177 ? 65.865 12.422 -59.342 1.00 69.56 177 GLY A N 1
ATOM 1354 C CA . GLY A 1 177 ? 66.692 12.005 -60.469 1.00 69.56 177 GLY A CA 1
ATOM 1355 C C . GLY A 1 177 ? 66.489 12.838 -61.723 1.00 69.56 177 GLY A C 1
ATOM 1356 O O . GLY A 1 177 ? 65.777 12.396 -62.622 1.00 69.56 177 GLY A O 1
ATOM 1357 N N . GLN A 1 178 ? 67.131 14.007 -61.755 1.00 49.94 178 GLN A N 1
ATOM 1358 C CA . GLN A 1 178 ? 68.144 14.454 -62.731 1.00 49.94 178 GLN A CA 1
ATOM 1359 C C . GLN A 1 178 ? 68.142 15.974 -62.869 1.00 49.94 178 GLN A C 1
ATOM 1361 O O . GLN A 1 178 ? 67.047 16.554 -63.021 1.00 49.94 178 GLN A O 1
#

Organism: NCBI:txid980116

Secondary structure (DSSP, 8-state):
---SHHHHHHHHHHHHHHHHHHHHHHHHHHHHHHHHHHHHHTTSSTTS-S----------PPPP----------------PPPPSS---TT--HHHHHHHHHHHHHHHHHHHHTS-TT---TTSHHHHHHHHHHHHHHHHHHS----TT-S-----PPPPPPP-PPPP----------

Foldseek 3Di:
DDDPPPVVVVVVVVVVVVVVVVVVVVVVVVVVVVVVVVVVVVPVPPPDDPDDDDDDDDDDDDDDDDPDDDPPPPPCPPPPDPQQPPPDDLQDDLVVLVVLLVVLVVVLVVLVVVADPVGDDCPDPSNVSNVNSVSSSVCSVPSPNPPVPPPPPCPVPPPPPPDPDPDPPPPPPPDDDD

pLDDT: mean 72.94, std 17.56, range [40.34, 96.38]